Protein AF-Q8WRA4-F1 (afdb_monomer_lite)

Secondary structure (DSSP, 8-state):
---------HHHHHHHHHHHHHHIIIIIS---HHHH--HHHHHHHHHHHHHHHHHHHHHTTT-HHHHHHHHHHHHTT-TT--HHHHHHHHHHHHHHHHHT-

Structure (mmCIF, N/CA/C/O backbone):
data_AF-Q8WRA4-F1
#
_entry.id   AF-Q8WRA4-F1
#
loop_
_atom_site.group_PDB
_atom_site.id
_atom_site.type_symbol
_atom_site.label_atom_id
_atom_site.label_alt_id
_atom_site.label_comp_id
_atom_site.label_asym_id
_atom_site.label_entity_id
_atom_site.label_seq_id
_atom_site.pdbx_PDB_ins_code
_atom_site.Cartn_x
_atom_site.Cartn_y
_atom_site.Cartn_z
_atom_site.occupancy
_atom_site.B_iso_or_equiv
_atom_site.auth_seq_id
_atom_site.auth_comp_id
_atom_site.auth_asym_id
_atom_site.auth_atom_id
_atom_site.pdbx_PDB_model_num
ATOM 1 N N . MET A 1 1 ? 38.393 8.716 4.563 1.00 37.47 1 MET A N 1
ATOM 2 C CA . MET A 1 1 ? 37.609 7.490 4.315 1.00 37.47 1 MET A CA 1
ATOM 3 C C . MET A 1 1 ? 36.288 7.934 3.725 1.00 37.47 1 MET A C 1
ATOM 5 O O . MET A 1 1 ? 35.552 8.622 4.421 1.00 37.47 1 MET A O 1
ATOM 9 N N . SER A 1 2 ? 36.026 7.655 2.449 1.00 38.56 2 SER A N 1
ATOM 10 C CA . SER A 1 2 ? 34.689 7.894 1.903 1.00 38.56 2 SER A CA 1
ATOM 11 C C . SER A 1 2 ? 33.746 6.877 2.528 1.00 38.56 2 SER A C 1
ATOM 13 O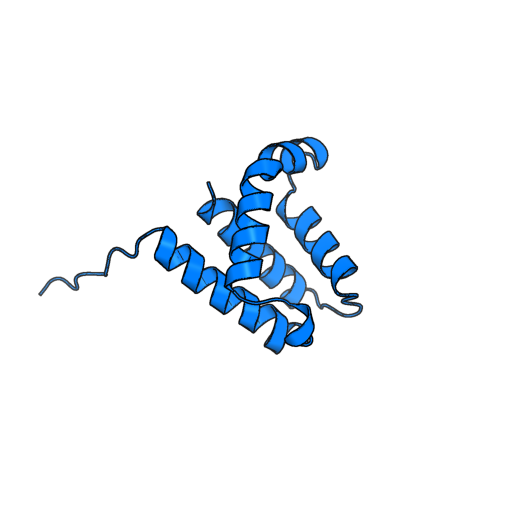 O . SER A 1 2 ? 34.017 5.678 2.478 1.00 38.56 2 SER A O 1
ATOM 15 N N . LEU A 1 3 ? 32.677 7.362 3.156 1.00 42.03 3 LEU A N 1
ATOM 16 C CA . LEU A 1 3 ? 31.529 6.543 3.517 1.00 42.03 3 LEU A CA 1
ATOM 17 C C . LEU A 1 3 ? 30.969 5.981 2.210 1.00 42.03 3 LEU A C 1
ATOM 19 O O . LEU A 1 3 ? 30.366 6.709 1.426 1.00 42.03 3 LEU A O 1
ATOM 23 N N . ILE A 1 4 ? 31.253 4.707 1.944 1.00 45.50 4 ILE A N 1
ATOM 24 C CA . ILE A 1 4 ? 30.602 3.951 0.878 1.00 45.50 4 ILE A CA 1
ATOM 25 C C . ILE A 1 4 ? 29.145 3.833 1.319 1.00 45.50 4 ILE A C 1
ATOM 27 O O . ILE A 1 4 ? 28.819 3.026 2.188 1.00 45.50 4 ILE A O 1
ATOM 31 N N . ILE A 1 5 ? 28.287 4.704 0.793 1.00 53.19 5 ILE A N 1
ATOM 32 C CA . ILE A 1 5 ? 26.841 4.526 0.886 1.00 53.19 5 ILE A CA 1
ATOM 33 C C . ILE A 1 5 ? 26.554 3.256 0.078 1.00 53.19 5 ILE A C 1
ATOM 35 O O . ILE A 1 5 ? 26.930 3.221 -1.096 1.00 53.19 5 ILE A O 1
ATOM 39 N N . PRO A 1 6 ? 25.972 2.198 0.667 1.00 54.69 6 PRO A N 1
ATOM 40 C CA . PRO A 1 6 ? 25.608 1.025 -0.105 1.00 54.69 6 PRO A CA 1
ATOM 41 C C . PRO A 1 6 ? 24.621 1.463 -1.183 1.00 54.69 6 PRO A C 1
ATOM 43 O O . PRO A 1 6 ? 23.564 2.016 -0.876 1.00 54.69 6 PRO A O 1
ATOM 46 N N . GLU A 1 7 ? 24.98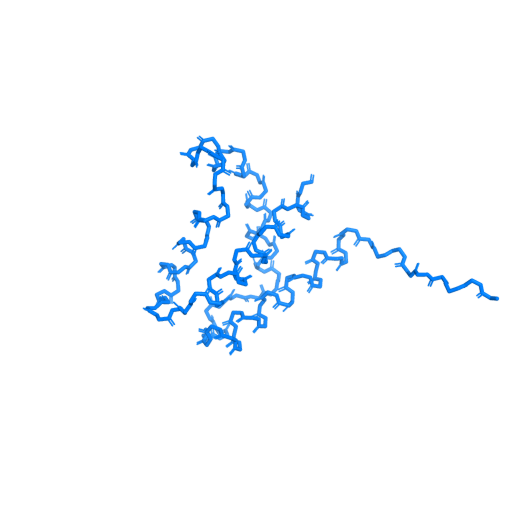2 1.241 -2.441 1.00 68.12 7 GLU A N 1
ATOM 47 C CA . GLU A 1 7 ? 24.080 1.410 -3.571 1.00 68.12 7 GLU A CA 1
ATOM 48 C C . GLU A 1 7 ? 23.062 0.262 -3.487 1.00 68.12 7 GLU A C 1
ATOM 50 O O . GLU A 1 7 ? 23.282 -0.844 -3.976 1.00 68.12 7 GLU A O 1
ATOM 55 N N . ILE A 1 8 ? 21.997 0.475 -2.710 1.00 73.44 8 ILE A N 1
ATOM 56 C CA . ILE A 1 8 ? 20.905 -0.488 -2.566 1.00 73.44 8 ILE A CA 1
ATOM 57 C C . ILE A 1 8 ? 20.274 -0.694 -3.947 1.00 73.44 8 ILE A C 1
ATOM 59 O O . ILE A 1 8 ? 19.944 0.269 -4.642 1.00 73.44 8 ILE A O 1
ATOM 63 N N . SER A 1 9 ? 20.096 -1.955 -4.348 1.00 82.38 9 SER A N 1
ATOM 64 C CA . SER A 1 9 ? 19.418 -2.271 -5.604 1.00 82.38 9 SER A CA 1
ATOM 65 C C . SER A 1 9 ? 17.949 -1.845 -5.534 1.00 82.38 9 SER A C 1
ATOM 67 O O . SER A 1 9 ? 17.325 -1.861 -4.472 1.00 82.38 9 SER A O 1
ATOM 69 N N . LYS A 1 10 ? 17.360 -1.501 -6.685 1.00 78.94 10 LYS A N 1
ATOM 70 C CA . LYS A 1 10 ? 15.931 -1.152 -6.784 1.00 78.94 10 LYS A CA 1
ATOM 71 C C . LYS A 1 10 ? 15.022 -2.259 -6.227 1.00 78.94 10 LYS A C 1
ATOM 73 O O . LYS A 1 10 ? 13.986 -1.972 -5.637 1.00 78.94 10 LYS A O 1
ATOM 78 N N . GLU A 1 11 ? 15.440 -3.513 -6.373 1.00 80.31 11 GLU A N 1
ATOM 79 C CA . GLU A 1 11 ? 14.742 -4.689 -5.849 1.00 80.31 11 GLU A CA 1
ATOM 80 C C . GLU A 1 11 ? 14.795 -4.767 -4.316 1.00 80.31 11 GLU A C 1
ATOM 82 O O . GLU A 1 11 ? 13.765 -4.972 -3.674 1.00 80.31 11 GLU A O 1
ATOM 87 N N . GLU A 1 12 ? 15.963 -4.522 -3.720 1.00 84.44 12 GLU A N 1
ATOM 88 C CA . GLU A 1 12 ? 16.123 -4.487 -2.265 1.00 84.44 12 GLU A CA 1
ATOM 89 C C . GLU A 1 12 ? 15.373 -3.287 -1.653 1.00 84.44 12 GLU A C 1
ATOM 91 O O . GLU A 1 12 ? 14.714 -3.419 -0.622 1.00 84.44 12 GLU A O 1
ATOM 96 N N . LEU A 1 13 ? 15.368 -2.134 -2.333 1.00 85.75 13 LEU A N 1
ATOM 97 C CA . LEU A 1 13 ? 14.583 -0.963 -1.930 1.00 85.75 13 LEU A CA 1
ATOM 98 C C . LEU A 1 13 ? 13.073 -1.228 -1.984 1.00 85.75 13 LEU A C 1
ATOM 100 O O . LEU A 1 13 ? 12.339 -0.816 -1.081 1.00 85.75 13 LEU A O 1
ATOM 104 N N . LEU A 1 14 ? 12.603 -1.932 -3.017 1.00 84.75 14 LEU A N 1
ATOM 105 C CA . LEU A 1 14 ? 11.204 -2.334 -3.146 1.00 84.75 14 LEU A CA 1
ATOM 106 C C . LEU A 1 14 ? 10.803 -3.286 -2.015 1.00 84.75 14 LEU A C 1
ATOM 108 O O . LEU A 1 14 ? 9.758 -3.086 -1.398 1.00 84.75 14 LEU A O 1
ATOM 112 N N . LYS A 1 15 ? 11.654 -4.264 -1.686 1.00 84.94 15 LYS A N 1
ATOM 113 C CA . LYS A 1 15 ? 11.422 -5.186 -0.569 1.00 84.94 15 LYS A CA 1
ATOM 114 C C . LYS A 1 15 ? 11.329 -4.452 0.772 1.00 84.94 15 LYS A C 1
ATOM 116 O O . LYS A 1 15 ? 10.360 -4.640 1.500 1.00 84.94 15 LYS A O 1
ATOM 121 N N . GLN A 1 16 ? 12.269 -3.554 1.065 1.00 87.25 16 GLN A N 1
ATOM 122 C CA . GLN A 1 16 ? 12.243 -2.760 2.300 1.00 87.25 16 GLN A CA 1
ATOM 123 C C . GLN A 1 16 ? 11.034 -1.818 2.371 1.00 87.25 16 GLN A C 1
ATOM 125 O O . GLN A 1 16 ? 10.462 -1.612 3.441 1.00 87.25 16 GLN A O 1
ATOM 130 N N . THR A 1 17 ? 10.631 -1.232 1.240 1.00 88.88 17 THR A N 1
ATOM 131 C CA . THR A 1 17 ? 9.436 -0.373 1.175 1.00 88.88 17 THR A CA 1
ATOM 132 C C . THR A 1 17 ? 8.168 -1.181 1.427 1.00 88.88 17 THR A C 1
ATOM 134 O O . THR A 1 17 ? 7.291 -0.720 2.151 1.00 88.88 17 THR A O 1
ATOM 137 N N . LEU A 1 18 ? 8.093 -2.402 0.895 1.00 87.75 18 LEU A N 1
ATOM 138 C CA . LEU A 1 18 ? 6.995 -3.333 1.138 1.00 87.75 18 LEU A CA 1
ATOM 139 C C . LEU A 1 18 ? 6.895 -3.775 2.597 1.00 87.75 18 LEU A C 1
ATOM 141 O O . LEU A 1 18 ? 5.800 -3.759 3.147 1.00 87.75 18 LEU A O 1
ATOM 145 N N . GLU A 1 19 ? 8.015 -4.109 3.237 1.00 89.25 19 GLU A N 1
ATOM 146 C CA . GLU A 1 19 ? 8.043 -4.464 4.664 1.00 89.25 19 GLU A CA 1
ATOM 147 C C . GLU A 1 19 ? 7.564 -3.295 5.540 1.00 89.25 19 GLU A C 1
ATOM 149 O O . GLU A 1 19 ? 6.744 -3.467 6.440 1.00 89.25 19 GLU A O 1
ATOM 154 N N . LYS A 1 20 ? 8.017 -2.069 5.245 1.00 90.56 20 LYS A N 1
ATOM 155 C CA . LYS A 1 20 ? 7.537 -0.861 5.937 1.00 90.56 20 LYS A CA 1
ATOM 156 C C . LYS A 1 20 ? 6.059 -0.593 5.681 1.00 90.56 20 LYS A C 1
ATOM 158 O O . LYS A 1 20 ? 5.356 -0.157 6.589 1.00 90.56 20 LYS A O 1
ATOM 163 N N . PHE A 1 21 ? 5.597 -0.848 4.461 1.00 89.38 21 PHE A N 1
ATOM 164 C CA . PHE A 1 21 ? 4.198 -0.694 4.100 1.00 89.38 21 PHE A CA 1
ATOM 165 C C . PHE A 1 21 ? 3.314 -1.700 4.843 1.00 89.38 21 PHE A C 1
ATOM 167 O O . PHE A 1 21 ? 2.312 -1.293 5.420 1.00 89.38 21 PHE A O 1
ATOM 174 N N . GLU A 1 22 ? 3.705 -2.976 4.919 1.00 87.06 22 GLU A N 1
ATOM 175 C CA . GLU A 1 22 ? 3.007 -3.987 5.724 1.00 87.06 22 GLU A CA 1
ATOM 176 C C . GLU A 1 22 ? 2.934 -3.569 7.196 1.00 87.06 22 GLU A C 1
ATOM 178 O O . GLU A 1 22 ? 1.848 -3.553 7.776 1.00 87.06 22 GLU A O 1
ATOM 183 N N . ASN A 1 23 ? 4.057 -3.141 7.780 1.00 89.56 23 ASN A N 1
ATOM 184 C CA . ASN A 1 23 ? 4.083 -2.663 9.163 1.00 89.56 23 ASN A CA 1
ATOM 185 C C . ASN A 1 23 ? 3.153 -1.463 9.369 1.00 89.56 23 ASN A C 1
ATOM 187 O O . ASN A 1 23 ? 2.418 -1.430 10.347 1.00 89.56 23 ASN A O 1
ATOM 191 N N . PHE A 1 24 ? 3.114 -0.508 8.438 1.00 90.12 24 PHE A N 1
ATOM 192 C CA . PHE A 1 24 ? 2.168 0.609 8.490 1.00 90.12 24 PHE A CA 1
ATOM 193 C C . PHE A 1 24 ? 0.705 0.130 8.445 1.00 90.12 24 PHE A C 1
ATOM 195 O O . PHE A 1 24 ? -0.133 0.604 9.215 1.00 90.12 24 PHE A O 1
ATOM 202 N N . LEU A 1 25 ? 0.382 -0.836 7.581 1.00 86.69 25 LEU A N 1
ATOM 203 C CA . LEU A 1 25 ? -0.959 -1.416 7.507 1.00 86.69 25 LEU A CA 1
ATOM 204 C C . LEU A 1 25 ? -1.353 -2.093 8.840 1.00 86.69 25 LEU A C 1
ATOM 206 O O . LEU A 1 25 ? -2.457 -1.868 9.339 1.00 86.69 25 LEU A O 1
ATOM 210 N N . VAL A 1 26 ? -0.457 -2.870 9.454 1.00 87.25 26 VAL A N 1
ATOM 211 C CA . VAL A 1 26 ? -0.719 -3.568 10.728 1.00 87.25 26 VAL A CA 1
ATOM 212 C C . VAL A 1 26 ? -0.737 -2.606 11.919 1.00 87.25 26 VAL A C 1
ATOM 214 O O . VAL A 1 26 ? -1.674 -2.605 12.718 1.00 87.25 26 VAL A O 1
ATOM 217 N N . GLU A 1 27 ? 0.300 -1.788 12.076 1.00 88.12 27 GLU A N 1
ATOM 218 C CA . GLU A 1 27 ? 0.536 -1.006 13.289 1.00 88.12 27 GLU A CA 1
ATOM 219 C C . GLU A 1 27 ? -0.205 0.329 13.287 1.00 88.12 27 GLU A C 1
ATOM 221 O O . GLU A 1 27 ? -0.863 0.651 14.282 1.00 88.12 27 GLU A O 1
ATOM 226 N N . ASP A 1 28 ? -0.127 1.100 12.198 1.00 87.06 28 ASP A N 1
ATOM 227 C CA . ASP A 1 28 ? -0.782 2.407 12.103 1.00 87.06 28 ASP A CA 1
ATOM 228 C C . ASP A 1 28 ? -2.258 2.255 11.718 1.00 87.06 28 ASP A C 1
ATOM 230 O O . ASP A 1 28 ? -3.097 2.934 12.311 1.00 87.06 28 ASP A O 1
ATOM 234 N N . LEU A 1 29 ? -2.599 1.385 10.753 1.00 85.19 29 LEU A N 1
ATOM 235 C CA . LEU A 1 29 ? -3.991 1.196 10.301 1.00 85.19 29 LEU A CA 1
ATOM 236 C C . LEU A 1 29 ? -4.752 0.099 11.057 1.00 85.19 29 LEU A C 1
ATOM 238 O O . LEU A 1 29 ? -5.941 -0.096 10.801 1.00 85.19 29 LEU A O 1
ATOM 242 N N . LYS A 1 30 ? -4.099 -0.587 12.006 1.00 84.19 30 LYS A N 1
ATOM 243 C CA . LYS A 1 30 ? -4.700 -1.647 12.839 1.00 84.19 30 LYS A CA 1
ATOM 244 C C . LYS A 1 30 ? -5.345 -2.762 12.017 1.00 84.19 30 LYS A C 1
ATOM 246 O O . LYS A 1 30 ? -6.336 -3.360 12.442 1.00 84.19 30 LYS A O 1
ATOM 251 N N . LEU A 1 31 ? -4.792 -3.044 10.838 1.00 83.94 31 LEU A N 1
ATOM 252 C CA . LEU A 1 31 ? -5.245 -4.159 10.028 1.00 83.94 31 LEU A CA 1
ATOM 253 C C . LEU A 1 31 ? -4.798 -5.474 10.653 1.00 83.94 31 LEU A C 1
ATOM 255 O O . LEU A 1 31 ? -3.666 -5.629 11.103 1.00 83.94 31 LEU A O 1
ATOM 259 N N . ASP A 1 32 ? -5.721 -6.429 10.671 1.00 78.50 32 ASP A N 1
ATOM 260 C CA . ASP A 1 32 ? -5.416 -7.794 11.068 1.00 78.50 32 ASP A CA 1
ATOM 261 C C . ASP A 1 32 ? -4.364 -8.354 10.107 1.00 78.50 32 ASP A C 1
ATOM 263 O O . ASP A 1 32 ? -4.600 -8.425 8.898 1.00 78.50 32 ASP A O 1
ATOM 267 N N . GLN A 1 33 ? -3.209 -8.746 10.644 1.00 72.88 33 GLN A N 1
ATOM 268 C CA . GLN A 1 33 ? -2.092 -9.268 9.863 1.00 72.88 33 GLN A CA 1
ATOM 269 C C . GLN A 1 33 ? -2.502 -10.487 9.021 1.00 72.88 33 GLN A C 1
ATOM 271 O O . GLN A 1 33 ? -1.982 -10.679 7.925 1.00 72.88 33 GLN A O 1
ATOM 276 N N . GLN A 1 34 ? -3.506 -11.260 9.457 1.00 70.44 34 GLN A N 1
ATOM 277 C CA . GLN A 1 34 ? -4.045 -12.382 8.679 1.00 70.44 34 GLN A CA 1
ATOM 278 C C . GLN A 1 34 ? -4.770 -11.945 7.396 1.00 70.44 34 GLN A C 1
ATOM 280 O O . GLN A 1 34 ? -4.975 -12.763 6.502 1.00 70.44 34 GLN A O 1
ATOM 285 N N . LYS A 1 35 ? -5.169 -10.671 7.289 1.00 71.50 35 LYS A N 1
ATOM 286 C CA . LYS A 1 35 ? -5.874 -10.119 6.123 1.00 71.50 35 LYS A CA 1
ATOM 287 C C . LYS A 1 35 ? -4.947 -9.483 5.091 1.00 71.50 35 LYS A C 1
ATOM 289 O O . LYS A 1 35 ? -5.361 -9.359 3.945 1.00 71.50 35 LYS A O 1
ATOM 294 N N . ILE A 1 36 ? -3.741 -9.066 5.478 1.00 67.38 36 ILE A N 1
ATOM 295 C CA . ILE A 1 36 ? -2.843 -8.248 4.638 1.00 67.38 36 ILE A CA 1
ATOM 296 C C . ILE A 1 36 ? -2.060 -9.100 3.622 1.00 67.38 36 ILE A C 1
ATOM 298 O O . ILE A 1 36 ? -1.534 -8.575 2.641 1.00 67.38 36 ILE A O 1
ATOM 302 N N . GLY A 1 37 ? -2.062 -10.424 3.798 1.00 67.62 37 GLY A N 1
ATOM 303 C CA . GLY A 1 37 ? -1.220 -11.328 3.023 1.00 67.62 37 GLY A CA 1
ATOM 304 C C . GLY A 1 37 ? 0.259 -11.167 3.379 1.00 67.62 37 GLY A C 1
ATOM 305 O O . GLY A 1 37 ? 0.655 -10.246 4.088 1.00 67.62 37 GLY A O 1
ATOM 306 N N . SER A 1 38 ? 1.097 -12.090 2.921 1.00 70.62 38 SER A N 1
ATOM 307 C CA . SER A 1 38 ? 2.547 -11.997 3.157 1.00 70.62 38 SER A CA 1
ATOM 308 C C . SER A 1 38 ? 3.203 -10.891 2.314 1.00 70.62 38 SER A C 1
ATOM 310 O O . SER A 1 38 ? 2.708 -10.570 1.233 1.00 70.62 38 SER A O 1
ATOM 312 N N . VAL A 1 39 ? 4.390 -10.399 2.707 1.00 65.75 39 VAL A N 1
ATOM 313 C CA . VAL A 1 39 ? 5.255 -9.532 1.863 1.00 65.75 39 VAL A CA 1
ATOM 314 C C . VAL A 1 39 ? 5.348 -10.031 0.414 1.00 65.75 39 VAL A C 1
ATOM 316 O O . VAL A 1 39 ? 5.338 -9.244 -0.532 1.00 65.75 39 VAL A O 1
ATOM 319 N N . LYS A 1 40 ? 5.422 -11.353 0.220 1.00 64.69 40 LYS A N 1
ATOM 320 C CA . LYS A 1 40 ? 5.485 -11.977 -1.106 1.00 64.69 40 LYS A CA 1
ATOM 321 C C . LYS A 1 40 ? 4.191 -11.775 -1.903 1.00 64.69 40 LYS A C 1
ATOM 323 O O . LYS A 1 40 ? 4.255 -11.448 -3.083 1.00 64.69 40 LYS A O 1
ATOM 328 N N . GLU A 1 41 ? 3.035 -11.928 -1.267 1.00 69.06 41 GLU A N 1
ATOM 329 C CA . GLU A 1 41 ? 1.732 -11.670 -1.895 1.00 69.06 41 GLU A CA 1
ATOM 330 C C . GLU A 1 41 ? 1.546 -10.178 -2.190 1.00 69.06 41 GLU A C 1
ATOM 332 O O . GLU A 1 41 ? 1.053 -9.818 -3.258 1.00 69.06 41 GLU A O 1
ATOM 337 N N . LEU A 1 42 ? 2.015 -9.294 -1.302 1.00 68.38 42 LEU A N 1
ATOM 338 C CA . LEU A 1 42 ? 2.058 -7.854 -1.564 1.00 68.38 42 LEU A CA 1
ATOM 339 C C . LEU A 1 42 ? 2.940 -7.535 -2.782 1.00 68.38 42 LEU A C 1
ATOM 341 O O . LEU A 1 42 ? 2.523 -6.775 -3.653 1.00 68.38 42 LEU A O 1
ATOM 345 N N . TYR A 1 43 ? 4.112 -8.162 -2.904 1.00 64.94 43 TYR A N 1
ATOM 346 C CA . TYR A 1 43 ? 4.998 -8.019 -4.064 1.00 64.94 43 TYR A CA 1
ATOM 347 C C . TYR A 1 43 ? 4.350 -8.514 -5.369 1.00 64.94 43 TYR A C 1
ATOM 349 O O . TYR A 1 43 ? 4.458 -7.867 -6.414 1.00 64.94 43 TYR A O 1
ATOM 357 N N . GLU A 1 44 ? 3.647 -9.648 -5.332 1.00 69.00 44 GLU A N 1
ATOM 358 C CA . GLU A 1 44 ? 2.907 -10.178 -6.482 1.00 69.00 44 GLU A CA 1
ATOM 359 C C . GLU A 1 44 ? 1.755 -9.247 -6.890 1.00 69.00 44 GLU A C 1
ATOM 361 O O . GLU A 1 44 ? 1.626 -8.910 -8.071 1.00 69.00 44 GLU A O 1
ATOM 366 N N . ASN A 1 45 ? 0.989 -8.739 -5.921 1.00 70.56 45 ASN A N 1
ATOM 367 C CA . ASN A 1 45 ? -0.068 -7.752 -6.147 1.00 70.56 45 ASN A CA 1
ATOM 368 C C . ASN A 1 45 ? 0.481 -6.453 -6.744 1.00 70.56 45 ASN A C 1
ATOM 370 O O . ASN A 1 45 ? -0.113 -5.897 -7.667 1.00 70.56 45 ASN A O 1
ATOM 374 N N . ILE A 1 46 ? 1.649 -6.001 -6.289 1.00 68.12 46 ILE A N 1
ATOM 375 C CA . ILE A 1 46 ? 2.343 -4.843 -6.852 1.00 68.12 46 ILE A CA 1
ATOM 376 C C . ILE A 1 46 ? 2.834 -5.108 -8.280 1.00 68.12 46 ILE A C 1
ATOM 378 O O . ILE A 1 46 ? 2.741 -4.235 -9.141 1.00 68.12 46 ILE A O 1
ATOM 382 N N . ASN A 1 47 ? 3.312 -6.310 -8.589 1.00 66.75 47 ASN A N 1
ATOM 383 C CA . ASN A 1 47 ? 3.686 -6.666 -9.958 1.00 66.75 47 ASN A CA 1
ATOM 384 C C . ASN A 1 47 ? 2.483 -6.724 -10.904 1.00 66.75 47 ASN A C 1
ATOM 386 O O . ASN A 1 47 ? 2.602 -6.358 -12.078 1.00 66.75 47 ASN A O 1
ATOM 390 N N . VAL A 1 48 ? 1.324 -7.165 -10.413 1.00 71.06 48 VAL A N 1
ATOM 391 C CA . VAL A 1 48 ? 0.055 -7.035 -11.139 1.00 71.06 48 VAL A CA 1
ATOM 392 C C . VAL A 1 48 ? -0.261 -5.556 -11.337 1.00 71.06 48 VAL A C 1
ATOM 394 O O . VAL A 1 48 ? -0.522 -5.146 -12.468 1.00 71.06 48 VAL A O 1
ATOM 397 N N . LEU A 1 49 ? -0.133 -4.749 -10.281 1.00 70.75 49 LEU A N 1
ATOM 398 C CA . LEU A 1 49 ? -0.314 -3.301 -10.313 1.00 70.75 49 LEU A CA 1
ATOM 399 C C . LEU A 1 49 ? 0.544 -2.635 -11.389 1.00 70.75 49 LEU A C 1
ATOM 401 O O . LEU A 1 49 ? 0.026 -1.849 -12.169 1.00 70.75 49 LEU A O 1
ATOM 405 N N . ARG A 1 50 ? 1.825 -3.004 -11.497 1.00 70.62 50 ARG A N 1
ATOM 406 C CA . ARG A 1 50 ? 2.748 -2.526 -12.535 1.00 70.62 50 ARG A CA 1
ATOM 407 C C . ARG A 1 50 ? 2.193 -2.749 -13.939 1.00 70.62 50 ARG A C 1
ATOM 409 O O . ARG A 1 50 ? 2.254 -1.855 -14.776 1.00 70.62 50 ARG A O 1
ATOM 416 N N . ARG A 1 51 ? 1.623 -3.930 -14.199 1.00 73.50 51 ARG A N 1
ATOM 417 C CA . ARG A 1 51 ? 1.055 -4.281 -15.514 1.00 73.50 51 ARG A CA 1
ATOM 418 C C . ARG A 1 51 ? -0.211 -3.491 -15.830 1.00 73.50 51 ARG A C 1
ATOM 420 O O . ARG A 1 51 ? -0.477 -3.221 -16.996 1.00 73.50 51 ARG A O 1
ATOM 427 N N . VAL A 1 52 ? -0.986 -3.132 -14.807 1.00 70.81 52 VAL A N 1
ATOM 428 C CA . VAL A 1 52 ? -2.255 -2.408 -14.968 1.00 70.81 52 VAL A CA 1
ATOM 429 C C . VAL A 1 52 ? -2.143 -0.907 -14.680 1.00 70.81 52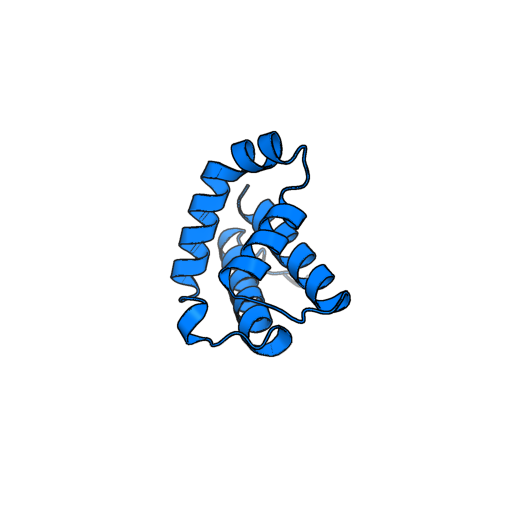 VAL A C 1
ATOM 431 O O . VAL A 1 52 ? -3.116 -0.187 -14.888 1.00 70.81 52 VAL A O 1
ATOM 434 N N . LYS A 1 53 ? -0.973 -0.406 -14.251 1.00 70.88 53 LYS A N 1
ATOM 435 C CA . LYS A 1 53 ? -0.736 0.994 -13.851 1.00 70.88 53 LYS A CA 1
ATOM 436 C C . LYS A 1 53 ? -1.131 1.961 -14.960 1.00 70.88 53 LYS A C 1
ATOM 438 O O . LYS A 1 53 ? -1.855 2.909 -14.690 1.00 70.88 53 LYS A O 1
ATOM 443 N N . SER A 1 54 ? -0.720 1.701 -16.200 1.00 72.44 54 SER A N 1
ATOM 444 C CA . SER A 1 54 ? -1.066 2.530 -17.365 1.00 72.44 54 SER A CA 1
ATOM 445 C C . SER A 1 54 ? -2.579 2.631 -17.581 1.00 72.44 54 SER A C 1
ATOM 447 O O . SER A 1 54 ? -3.099 3.723 -17.803 1.00 72.44 54 SER A O 1
ATOM 449 N N . PHE A 1 55 ? -3.298 1.516 -17.431 1.00 70.94 55 PHE A N 1
ATOM 450 C CA . PHE A 1 55 ? -4.758 1.479 -17.516 1.00 70.94 55 PHE A CA 1
ATOM 451 C C . PHE A 1 55 ? -5.422 2.230 -16.362 1.00 70.94 55 PHE A C 1
ATOM 453 O O . PHE A 1 55 ? -6.371 2.980 -16.595 1.00 70.94 55 PHE A O 1
ATOM 460 N N . ILE A 1 56 ? -4.917 2.068 -15.134 1.00 70.31 56 ILE A N 1
ATOM 461 C CA . ILE A 1 56 ? -5.408 2.805 -13.965 1.00 70.31 56 ILE A CA 1
ATOM 462 C C . ILE A 1 56 ? -5.206 4.299 -14.202 1.00 70.31 56 ILE A C 1
ATOM 464 O O . ILE A 1 56 ? -6.191 5.024 -14.219 1.00 70.31 56 ILE A O 1
ATOM 468 N N . VAL A 1 57 ? -3.976 4.743 -14.481 1.00 71.06 57 VAL A N 1
ATOM 469 C CA . VAL A 1 57 ? -3.610 6.149 -14.731 1.00 71.06 57 VAL A CA 1
ATOM 470 C C . VAL A 1 57 ? -4.482 6.779 -15.820 1.00 71.06 57 VAL A C 1
ATOM 472 O O . VAL A 1 57 ? -4.971 7.891 -15.624 1.00 71.06 57 VAL A O 1
ATOM 475 N N . MET A 1 58 ? -4.734 6.071 -16.927 1.00 72.06 58 MET A N 1
ATOM 476 C CA . MET A 1 58 ? -5.650 6.534 -17.978 1.00 72.06 58 MET A CA 1
ATOM 477 C C . MET A 1 58 ? -7.095 6.666 -17.486 1.00 72.06 58 MET A C 1
ATOM 479 O O . MET A 1 58 ? -7.759 7.653 -17.790 1.00 72.06 58 MET A O 1
ATOM 483 N N . THR A 1 59 ? -7.584 5.685 -16.726 1.00 68.88 59 THR A N 1
ATOM 484 C CA . THR A 1 59 ? -8.972 5.650 -16.238 1.00 68.88 59 THR A CA 1
ATOM 485 C C . THR A 1 59 ? -9.226 6.709 -15.166 1.00 68.88 59 THR A C 1
ATOM 487 O O . THR A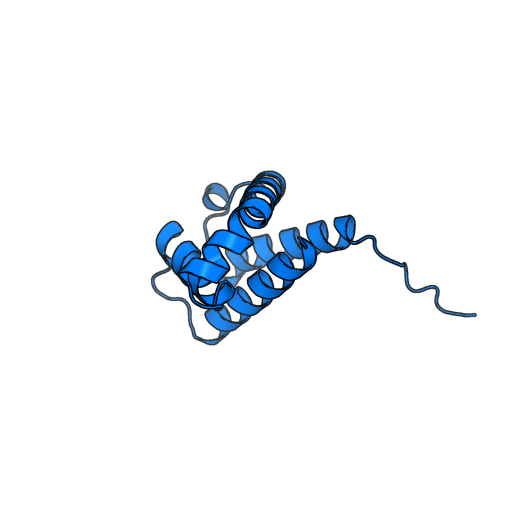 1 59 ? -10.309 7.285 -15.113 1.00 68.88 59 THR A O 1
ATOM 490 N N . VAL A 1 60 ? -8.225 6.998 -14.331 1.00 71.06 60 VAL A N 1
ATOM 491 C CA . VAL A 1 60 ? -8.331 7.936 -13.201 1.00 71.06 60 VAL A CA 1
ATOM 492 C C . VAL A 1 60 ? -7.692 9.297 -13.485 1.00 71.06 60 VAL A C 1
ATOM 494 O O . VAL A 1 60 ? -7.393 10.048 -12.560 1.00 71.06 60 VAL A O 1
ATOM 497 N N . GLN A 1 61 ? -7.471 9.612 -14.768 1.00 69.62 61 GLN A N 1
ATOM 498 C CA . GLN A 1 61 ? -6.956 10.902 -15.248 1.00 69.62 61 GLN A CA 1
ATOM 499 C C . GLN A 1 61 ? -5.678 11.372 -14.525 1.00 69.62 61 GLN A C 1
ATOM 501 O O . GLN A 1 61 ? -5.505 12.555 -14.245 1.00 69.62 61 GLN A O 1
ATOM 506 N N . GLY A 1 62 ? -4.771 10.444 -14.210 1.00 68.44 62 GLY A N 1
ATOM 507 C CA . GLY A 1 62 ? -3.490 10.755 -13.569 1.00 68.44 62 GLY A CA 1
ATOM 508 C C . GLY A 1 62 ? -3.434 10.567 -12.053 1.00 68.44 62 GLY A C 1
ATOM 509 O O . GLY A 1 62 ? -2.333 10.520 -11.512 1.00 68.44 62 GLY A O 1
ATOM 510 N N . ASN A 1 63 ? -4.558 10.379 -11.352 1.00 78.69 63 ASN A N 1
ATOM 511 C CA . ASN A 1 63 ? -4.549 10.219 -9.892 1.00 78.69 63 ASN A CA 1
ATOM 512 C C . ASN A 1 63 ? -4.557 8.748 -9.424 1.00 78.69 63 ASN A C 1
ATOM 514 O O . ASN A 1 63 ? -5.468 8.293 -8.730 1.00 78.69 63 ASN A O 1
ATOM 518 N N . ALA A 1 64 ? -3.548 7.975 -9.841 1.00 78.50 64 ALA A N 1
ATOM 519 C CA . ALA A 1 64 ? -3.445 6.550 -9.502 1.00 78.50 64 ALA A CA 1
ATOM 520 C C . ALA A 1 64 ? -3.312 6.305 -7.992 1.00 78.50 64 ALA A C 1
ATOM 522 O O . ALA A 1 64 ? -3.898 5.358 -7.474 1.00 78.50 64 ALA A O 1
ATOM 523 N N . THR A 1 65 ? -2.582 7.169 -7.288 1.00 82.88 65 THR A N 1
ATOM 524 C CA . THR A 1 65 ? -2.339 7.046 -5.847 1.00 82.88 65 THR A CA 1
ATOM 525 C C . THR A 1 65 ? -3.630 7.146 -5.039 1.00 82.88 65 THR A C 1
ATOM 527 O O . THR A 1 65 ? -3.904 6.261 -4.233 1.00 82.88 65 THR A O 1
ATOM 530 N N . GLU A 1 66 ? -4.457 8.166 -5.293 1.00 82.94 66 GLU A N 1
ATOM 531 C CA . GLU A 1 66 ? -5.725 8.346 -4.574 1.00 82.94 66 GLU A CA 1
ATOM 532 C C . GLU A 1 66 ? -6.698 7.200 -4.864 1.00 82.94 66 GLU A C 1
ATOM 534 O O . GLU A 1 66 ? -7.299 6.646 -3.948 1.00 82.94 66 GLU A O 1
ATOM 539 N N . PHE A 1 67 ? -6.787 6.763 -6.125 1.00 83.06 67 PHE A N 1
ATOM 540 C CA . PHE A 1 67 ? -7.623 5.621 -6.490 1.00 83.06 67 PHE A CA 1
ATOM 541 C C . PHE A 1 67 ? -7.230 4.345 -5.735 1.00 83.06 67 PHE A C 1
ATOM 543 O O . PHE A 1 67 ? -8.091 3.621 -5.236 1.00 83.06 67 PHE A O 1
ATOM 550 N N . LEU A 1 68 ? -5.932 4.047 -5.650 1.00 83.06 68 LEU A N 1
ATOM 551 C CA . LEU A 1 68 ? -5.439 2.866 -4.941 1.00 83.06 68 LEU A CA 1
ATOM 552 C C . LEU A 1 68 ? -5.650 2.968 -3.434 1.00 83.06 68 LEU A C 1
ATOM 554 O O . LEU A 1 68 ? -6.015 1.976 -2.806 1.00 83.06 68 LEU A O 1
ATOM 558 N N . SER A 1 69 ? -5.473 4.164 -2.880 1.00 84.69 69 SER A N 1
ATOM 559 C CA . SER A 1 69 ? -5.767 4.475 -1.484 1.00 84.69 69 SER A CA 1
ATOM 560 C C . SER A 1 69 ? -7.227 4.167 -1.158 1.00 84.69 69 SER A C 1
ATOM 562 O O . SER A 1 69 ? -7.509 3.351 -0.281 1.00 84.69 69 SER A O 1
ATOM 564 N N . ASP A 1 70 ? -8.160 4.691 -1.956 1.00 83.12 70 ASP A N 1
ATOM 565 C CA . ASP A 1 70 ? -9.593 4.438 -1.796 1.00 83.12 70 ASP A CA 1
ATOM 566 C C . ASP A 1 70 ? -9.938 2.947 -1.961 1.00 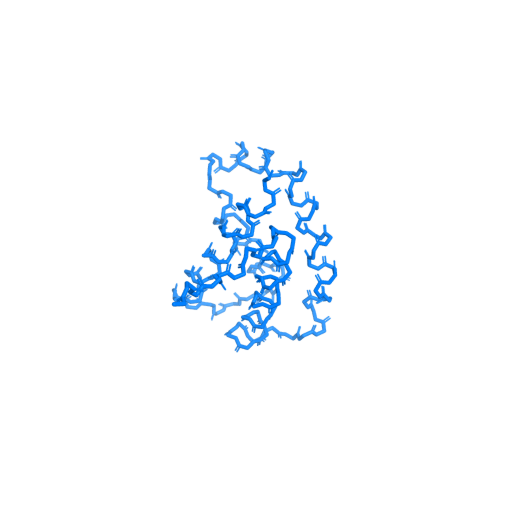83.12 70 ASP A C 1
ATOM 568 O O . ASP A 1 70 ? -10.760 2.401 -1.221 1.00 83.12 70 ASP A O 1
ATOM 572 N N . ARG A 1 71 ? -9.276 2.237 -2.886 1.00 82.69 71 ARG A N 1
ATOM 573 C CA . ARG A 1 71 ? -9.443 0.783 -3.039 1.00 82.69 71 ARG A CA 1
ATOM 574 C C . ARG A 1 71 ? -8.972 0.001 -1.819 1.00 82.69 71 ARG A C 1
ATOM 576 O O . ARG A 1 71 ? -9.671 -0.926 -1.424 1.00 82.69 71 ARG A O 1
ATOM 583 N N . ILE A 1 72 ? -7.834 0.358 -1.229 1.00 82.62 72 ILE A N 1
ATOM 584 C CA . ILE A 1 72 ? -7.310 -0.272 -0.007 1.00 82.62 72 ILE A CA 1
ATOM 585 C C . ILE A 1 72 ? -8.258 -0.017 1.164 1.00 82.62 72 ILE A C 1
ATOM 587 O O . ILE A 1 72 ? -8.583 -0.946 1.904 1.00 82.62 72 ILE A O 1
ATOM 591 N N . ILE A 1 73 ? -8.770 1.209 1.283 1.00 82.81 73 ILE A N 1
ATOM 592 C CA . ILE A 1 73 ? -9.754 1.580 2.303 1.00 82.81 73 ILE A CA 1
ATOM 593 C C . ILE A 1 73 ? -11.000 0.699 2.206 1.00 82.81 73 ILE A C 1
ATOM 595 O O . ILE A 1 73 ? -11.445 0.141 3.210 1.00 82.81 73 ILE A O 1
ATOM 599 N N . VAL A 1 74 ? -11.536 0.525 0.996 1.00 82.19 74 VAL A N 1
ATOM 600 C CA . VAL A 1 74 ? -12.711 -0.323 0.756 1.00 82.19 74 VAL A CA 1
ATOM 601 C C . VAL A 1 74 ? -12.396 -1.802 0.983 1.00 82.19 74 VAL A C 1
ATOM 603 O O . VAL A 1 74 ? -13.156 -2.477 1.676 1.00 82.19 74 VAL A O 1
ATOM 606 N N . LEU A 1 75 ? -11.286 -2.305 0.432 1.00 82.06 75 LEU A N 1
ATOM 607 C CA . LEU A 1 75 ? -10.886 -3.715 0.508 1.00 82.06 75 LEU A CA 1
ATOM 608 C C . LEU A 1 75 ? -10.766 -4.188 1.956 1.00 82.06 75 LEU A C 1
ATOM 610 O O . LEU A 1 75 ? -11.226 -5.277 2.297 1.00 82.06 75 LEU A O 1
ATOM 614 N N . TYR A 1 76 ? -10.185 -3.349 2.808 1.00 81.25 76 TYR A N 1
ATOM 615 C CA . TYR A 1 76 ? -9.974 -3.675 4.209 1.00 81.25 76 TYR A CA 1
ATOM 616 C C . TYR A 1 76 ? -11.034 -3.105 5.157 1.00 81.25 76 TYR A C 1
ATOM 618 O O . TYR A 1 76 ? -10.937 -3.300 6.369 1.00 81.25 76 TYR A O 1
ATOM 626 N N . ASN A 1 77 ? -12.073 -2.453 4.623 1.00 81.06 77 ASN A N 1
ATOM 627 C CA . ASN A 1 77 ? -13.148 -1.831 5.399 1.00 81.06 77 ASN A CA 1
ATOM 628 C C . ASN A 1 77 ? -12.608 -0.872 6.482 1.00 81.06 77 ASN A C 1
ATOM 630 O O . ASN A 1 77 ? -13.047 -0.891 7.635 1.00 81.06 77 ASN A O 1
ATOM 634 N N . LEU A 1 78 ? -11.625 -0.053 6.102 1.00 81.56 78 LEU A N 1
ATOM 635 C CA . LEU A 1 78 ? -10.973 0.934 6.957 1.00 81.56 78 LEU A CA 1
ATOM 636 C C . LEU A 1 78 ? -11.910 2.128 7.187 1.00 81.56 78 LEU A C 1
ATOM 638 O O . LEU A 1 78 ? -11.862 3.128 6.477 1.00 81.56 78 LEU A O 1
ATOM 642 N N . LYS A 1 79 ? -12.807 2.018 8.169 1.00 68.75 79 LYS A N 1
ATOM 643 C CA . LYS A 1 79 ? -13.852 3.028 8.415 1.00 68.75 79 LYS A CA 1
ATOM 644 C C . LYS A 1 79 ? -13.351 4.344 9.024 1.00 68.75 79 LYS A C 1
ATOM 646 O O . LYS A 1 79 ? -14.067 5.334 8.940 1.00 68.75 79 LYS A O 1
ATOM 651 N N . GLU A 1 80 ? -12.158 4.368 9.620 1.00 71.25 80 GLU A N 1
ATOM 652 C CA . GLU A 1 80 ? -11.676 5.494 10.438 1.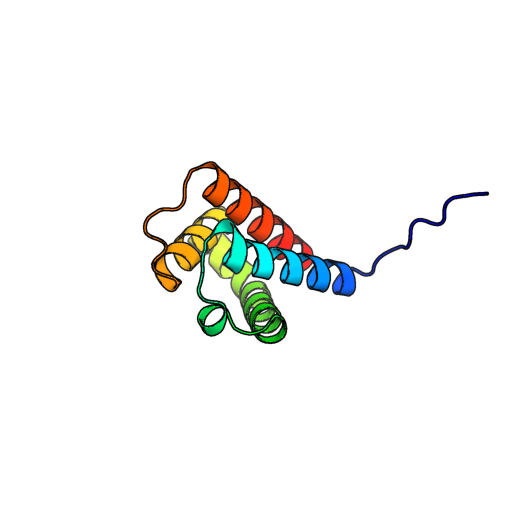00 71.25 80 GLU A CA 1
ATOM 653 C C . GLU A 1 80 ? -10.183 5.792 10.224 1.00 71.25 80 GLU A C 1
ATOM 655 O O . GLU A 1 80 ? -9.417 5.876 11.183 1.00 71.25 80 GLU A O 1
ATOM 660 N N . ILE A 1 81 ? -9.739 5.958 8.973 1.00 84.31 81 ILE A N 1
ATOM 661 C CA . ILE A 1 81 ? -8.405 6.535 8.757 1.00 84.31 81 ILE A CA 1
ATOM 662 C C . ILE A 1 81 ? -8.466 8.058 8.880 1.00 84.31 81 ILE A C 1
ATOM 664 O O . ILE A 1 81 ? -9.306 8.719 8.269 1.00 84.31 81 ILE A O 1
ATOM 668 N N . ASN A 1 82 ? -7.573 8.627 9.681 1.00 88.44 82 ASN A N 1
ATOM 669 C CA . ASN A 1 82 ? -7.423 10.072 9.791 1.00 88.44 82 ASN A CA 1
ATOM 670 C C . ASN A 1 82 ? -6.618 10.642 8.605 1.00 88.44 82 ASN A C 1
ATOM 672 O O . ASN A 1 82 ? -6.047 9.910 7.791 1.00 88.44 82 ASN A O 1
ATOM 676 N N . SER A 1 83 ? -6.568 11.973 8.501 1.00 88.50 83 SER A N 1
ATOM 677 C CA . SER A 1 83 ? -5.877 12.655 7.398 1.00 88.50 83 SER A CA 1
ATOM 678 C C . SER A 1 83 ? -4.386 12.304 7.312 1.00 88.50 83 SER A C 1
ATOM 680 O O . SER A 1 83 ? -3.855 12.195 6.207 1.00 88.50 83 SER A O 1
ATOM 682 N N . ASP A 1 84 ? -3.711 12.105 8.446 1.00 90.25 84 ASP A N 1
ATOM 683 C CA . ASP A 1 84 ? -2.280 11.782 8.479 1.00 90.25 84 ASP A CA 1
ATOM 684 C C . ASP A 1 84 ? -2.020 10.348 8.003 1.00 90.25 84 ASP A C 1
ATOM 686 O O . ASP A 1 84 ? -1.099 10.102 7.226 1.00 90.25 84 ASP A O 1
ATOM 690 N N . GLN A 1 85 ? -2.874 9.404 8.402 1.00 89.75 85 GLN A N 1
ATOM 691 C CA . GLN A 1 85 ? -2.860 8.026 7.915 1.00 89.75 85 GLN A CA 1
ATOM 692 C C . GLN A 1 85 ? -3.140 7.966 6.411 1.00 89.75 85 GLN A C 1
ATOM 694 O O . GLN A 1 85 ? -2.415 7.281 5.693 1.00 89.75 85 GLN A O 1
ATOM 699 N N . LYS A 1 86 ? -4.130 8.717 5.906 1.00 88.75 86 LYS A N 1
ATOM 700 C CA . LYS A 1 86 ? -4.406 8.782 4.460 1.00 88.75 86 LYS A CA 1
ATOM 701 C C . LYS A 1 86 ? -3.220 9.363 3.689 1.00 88.75 86 LYS A C 1
ATOM 703 O O . LYS A 1 86 ? -2.848 8.840 2.641 1.00 88.75 86 LYS A O 1
ATOM 708 N N . LYS A 1 87 ? -2.578 10.402 4.228 1.00 90.50 87 LYS A N 1
ATOM 709 C CA . LYS A 1 87 ? -1.380 10.994 3.626 1.00 90.50 87 LYS A CA 1
ATOM 710 C C . LYS A 1 87 ? -0.216 9.999 3.577 1.00 90.50 87 LYS A C 1
ATOM 712 O O . LYS A 1 87 ? 0.344 9.804 2.504 1.00 90.50 87 LYS A O 1
ATOM 717 N N . LYS A 1 88 ? 0.092 9.320 4.688 1.00 91.31 88 LYS A N 1
ATOM 718 C CA . LYS A 1 88 ? 1.122 8.265 4.733 1.00 91.31 88 LYS A CA 1
ATOM 719 C C . LYS A 1 88 ? 0.818 7.118 3.766 1.00 91.31 88 LYS A C 1
ATOM 721 O O . LYS A 1 88 ? 1.719 6.639 3.086 1.00 91.31 88 LYS A O 1
ATOM 726 N N . LEU A 1 89 ? -0.444 6.690 3.679 1.00 89.50 89 LEU A N 1
ATOM 727 C CA . LEU A 1 89 ? -0.881 5.671 2.722 1.00 89.50 89 LEU A CA 1
ATOM 728 C C . LEU A 1 89 ? -0.581 6.115 1.283 1.00 89.50 89 LEU A C 1
ATOM 730 O O . LEU A 1 89 ? 0.016 5.358 0.521 1.00 89.50 89 LEU A O 1
ATOM 734 N N . ASN A 1 90 ? -0.917 7.357 0.932 1.00 88.69 90 ASN A N 1
ATOM 735 C CA . ASN A 1 90 ? -0.623 7.916 -0.386 1.00 88.69 90 ASN A CA 1
ATOM 736 C C . ASN A 1 90 ? 0.889 8.027 -0.654 1.00 88.69 90 ASN A C 1
ATOM 738 O O . ASN A 1 90 ? 1.329 7.735 -1.764 1.00 88.69 90 ASN A O 1
ATOM 742 N N . GLU A 1 91 ? 1.693 8.403 0.342 1.00 90.31 91 GLU A N 1
ATOM 743 C CA . GLU A 1 91 ? 3.159 8.457 0.227 1.00 90.31 91 GLU A CA 1
ATOM 744 C C . GLU A 1 91 ? 3.753 7.070 -0.060 1.00 90.31 91 GLU A C 1
ATOM 746 O O . GLU A 1 91 ? 4.522 6.919 -1.011 1.00 90.31 91 GLU A O 1
ATOM 751 N N . TYR A 1 92 ? 3.347 6.039 0.691 1.00 89.75 92 TYR A N 1
ATOM 752 C CA . TYR A 1 92 ? 3.789 4.666 0.433 1.00 89.75 92 TYR A CA 1
ATOM 753 C C . TYR A 1 92 ? 3.370 4.178 -0.952 1.00 89.75 92 TYR A C 1
ATOM 755 O O . TYR A 1 92 ? 4.187 3.614 -1.675 1.00 89.75 92 TYR A O 1
ATOM 763 N N . LEU A 1 93 ? 2.119 4.412 -1.351 1.00 86.50 93 LEU A N 1
ATOM 764 C CA . LEU A 1 93 ? 1.629 4.012 -2.670 1.00 86.50 93 LEU A CA 1
ATOM 765 C C . LEU A 1 93 ? 2.364 4.736 -3.802 1.00 86.50 93 LEU A C 1
ATOM 767 O O . LEU A 1 93 ? 2.685 4.104 -4.805 1.00 86.50 93 LEU A O 1
ATOM 771 N N . GLY A 1 94 ? 2.673 6.024 -3.636 1.00 84.56 94 GLY A N 1
ATOM 772 C CA . GLY A 1 94 ? 3.484 6.789 -4.584 1.00 84.56 94 GLY A CA 1
ATOM 773 C C . GLY A 1 94 ? 4.875 6.183 -4.760 1.00 84.56 94 GLY A C 1
ATOM 774 O O . GLY A 1 94 ? 5.261 5.852 -5.880 1.00 84.56 94 GLY A O 1
ATOM 775 N N . LEU A 1 95 ? 5.576 5.932 -3.650 1.00 86.69 95 LEU A N 1
ATOM 776 C CA . LEU A 1 95 ? 6.897 5.295 -3.664 1.00 86.69 95 LEU A CA 1
ATOM 777 C C . LEU A 1 95 ? 6.853 3.907 -4.312 1.00 86.69 95 LEU A C 1
ATOM 779 O O . LEU A 1 95 ? 7.675 3.593 -5.168 1.00 86.69 95 LEU A O 1
ATOM 783 N N . LEU A 1 96 ? 5.873 3.077 -3.953 1.00 84.44 96 LEU A N 1
ATOM 784 C CA . LEU A 1 96 ? 5.714 1.746 -4.537 1.00 84.44 96 LEU A CA 1
ATOM 785 C C . LEU A 1 96 ? 5.455 1.814 -6.050 1.00 84.44 96 LEU A C 1
ATOM 787 O O . LEU A 1 96 ? 6.007 1.005 -6.790 1.00 84.44 96 LEU A O 1
ATOM 791 N N . LEU A 1 97 ? 4.666 2.785 -6.522 1.00 79.69 97 LEU A N 1
ATOM 792 C CA . LEU A 1 97 ? 4.385 2.998 -7.946 1.00 79.69 97 LEU A CA 1
ATOM 793 C C . LEU A 1 97 ? 5.608 3.458 -8.752 1.00 79.69 97 LEU A C 1
ATOM 795 O O . LEU A 1 97 ? 5.696 3.125 -9.937 1.00 79.69 97 LEU A O 1
ATOM 799 N N . GLU A 1 98 ? 6.514 4.228 -8.151 1.00 82.12 98 GLU A N 1
ATOM 800 C CA . GLU A 1 98 ? 7.792 4.647 -8.753 1.00 82.12 98 GLU A CA 1
ATOM 801 C C . GLU A 1 98 ? 8.816 3.502 -8.759 1.00 82.12 98 GLU A C 1
ATOM 803 O O . GLU A 1 98 ? 9.532 3.270 -9.738 1.00 82.12 98 GLU A O 1
ATOM 808 N N . LEU A 1 99 ? 8.865 2.729 -7.672 1.00 78.88 99 LEU A N 1
ATOM 809 C CA . LEU A 1 99 ? 9.791 1.606 -7.522 1.00 78.88 99 LEU A CA 1
ATOM 810 C C . LEU A 1 99 ? 9.463 0.421 -8.429 1.00 78.88 99 LEU A C 1
ATOM 812 O O . LEU A 1 99 ? 10.311 -0.451 -8.606 1.00 78.88 99 LEU A O 1
ATOM 816 N N . VAL A 1 100 ? 8.268 0.380 -9.014 1.00 74.62 100 VAL A N 1
ATOM 817 C CA . VAL A 1 100 ? 7.871 -0.688 -9.941 1.00 74.62 100 VAL A CA 1
ATOM 818 C C . VAL A 1 100 ? 7.912 -0.274 -11.405 1.00 74.62 100 VAL A C 1
ATOM 820 O O . VAL A 1 100 ? 7.662 -1.120 -12.258 1.00 74.62 100 VAL A O 1
ATOM 823 N N . GLU A 1 101 ? 8.236 0.981 -11.715 1.00 64.62 101 GLU A N 1
ATOM 824 C CA . GLU A 1 101 ? 8.579 1.407 -13.085 1.00 64.62 101 GLU A CA 1
ATOM 825 C C . GLU A 1 101 ? 9.877 0.769 -13.592 1.00 64.62 101 GLU A C 1
ATOM 827 O O . GLU A 1 101 ? 9.956 0.464 -14.797 1.00 64.62 101 GLU A O 1
#

Foldseek 3Di:
DDPPPPPQDLVNVLLVLLVVLLCCCCPVLVFDNVLPDDSVVVVVVLLVCLVCVVVQCVVVVNPNLLVVLVVVCVSRVSPDDDPVSSVVSSVSSVSSNVSSD

Organism: Tetrahymena thermophila (NCBI:txid5911)

pLDDT: mean 77.33, std 11.43, range [37.47, 91.31]

Sequence (101 aa):
MSLIIPEISKEELLKQTLEKFENFLVEDLKLDQQKIGSVKELYENINVLRRVKSFIVMTVQGNATEFLSDRIIVLYNLKEINSDQKKKLNEYLGLLLELVE

Radius of gyration: 14.67 Å; chains: 1; bounding box: 52×25×31 Å